Protein AF-A0A7G1IE06-F1 (afdb_monomer_lite)

pLDDT: mean 81.06, std 19.58, range [23.78, 98.25]

InterPro domains:
  IPR058593 ARB_07466-like, C-terminal domain [PF26571] (19-70)

Foldseek 3Di:
DDPPPPDPPVPDDFCLDPVNVVVLVVVQVVCLVCCVVFQWQWKAAQQWIGGNDDDIDGHDDPPDCVVRRSRHMDTDGPVDDPDPPPDDDDCVPDDPDPDD

Organism: Mycobacterium kansasii (NCBI:txid1768)

Radius of gyration: 15.56 Å; chains: 1; bounding box: 35×28×36 Å

Sequence (100 aa):
MASQRVGDRRDDPRPWLPAGVELGNQIAGYALANAKRWGVLHVIWRQKLYPGIGAPSWTADYGSETLNHYDHVHIATDGGGYPTGQESYFIGSMRPMPPQ

Structure (mmCIF, N/CA/C/O backbone):
data_AF-A0A7G1IE06-F1
#
_entry.id   AF-A0A7G1IE06-F1
#
loop_
_atom_site.group_PDB
_atom_site.id
_atom_site.type_symbol
_atom_site.label_atom_id
_atom_site.label_alt_id
_atom_site.label_comp_id
_atom_site.label_asym_id
_atom_site.label_entity_id
_atom_site.label_seq_id
_atom_site.pdbx_PDB_ins_code
_atom_site.Cartn_x
_atom_site.Cartn_y
_atom_site.Cartn_z
_atom_site.occupancy
_atom_site.B_iso_or_equiv
_atom_site.auth_seq_id
_atom_site.auth_comp_id
_atom_site.auth_asym_id
_atom_site.auth_atom_id
_atom_site.pdbx_PDB_model_num
ATOM 1 N N . MET A 1 1 ? 8.717 13.590 12.474 1.00 33.47 1 MET A N 1
ATOM 2 C CA . MET A 1 1 ? 9.671 13.032 11.492 1.00 33.47 1 MET A CA 1
ATOM 3 C C . MET A 1 1 ? 10.584 12.054 12.221 1.00 33.47 1 MET A C 1
ATOM 5 O O . MET A 1 1 ? 11.544 12.484 12.842 1.00 33.47 1 MET A O 1
ATOM 9 N N . ALA A 1 2 ? 10.259 10.764 12.224 1.00 23.78 2 ALA A N 1
ATOM 10 C CA . ALA A 1 2 ? 11.157 9.717 12.707 1.00 23.78 2 ALA A CA 1
ATOM 11 C C . ALA A 1 2 ? 11.151 8.610 11.653 1.00 23.78 2 ALA A C 1
ATOM 13 O O . ALA A 1 2 ? 10.249 7.783 11.609 1.00 23.78 2 ALA A O 1
ATOM 14 N N . SER A 1 3 ? 12.121 8.667 10.743 1.00 31.33 3 SER A N 1
ATOM 15 C CA . SER A 1 3 ? 12.403 7.580 9.811 1.00 31.33 3 SER A CA 1
ATOM 16 C C . SER A 1 3 ? 13.302 6.590 10.541 1.00 31.33 3 SER A C 1
ATOM 18 O O . SER A 1 3 ? 14.526 6.715 10.505 1.00 31.33 3 SER A O 1
ATOM 20 N N . GLN A 1 4 ? 12.713 5.621 11.238 1.00 32.69 4 GLN A N 1
ATOM 21 C CA . GLN A 1 4 ? 13.465 4.441 11.651 1.00 32.69 4 GLN A CA 1
ATOM 22 C C . GLN A 1 4 ? 13.780 3.638 10.389 1.00 32.69 4 GLN A C 1
ATOM 24 O O . GLN A 1 4 ? 12.910 2.992 9.813 1.00 32.69 4 GLN A O 1
ATOM 29 N N . ARG A 1 5 ? 15.039 3.704 9.940 1.00 41.53 5 ARG A N 1
ATOM 30 C CA . ARG A 1 5 ? 15.572 2.691 9.029 1.00 41.53 5 ARG A CA 1
ATOM 31 C C . ARG A 1 5 ? 15.491 1.363 9.771 1.00 41.53 5 ARG A C 1
ATOM 33 O O . ARG A 1 5 ? 16.180 1.181 10.774 1.00 41.53 5 ARG A O 1
ATOM 40 N N . VAL A 1 6 ? 14.617 0.472 9.312 1.00 47.06 6 VAL A N 1
ATOM 41 C CA . VAL A 1 6 ? 14.617 -0.922 9.754 1.00 47.06 6 VAL A CA 1
ATOM 42 C C . VAL A 1 6 ? 16.010 -1.473 9.456 1.00 47.06 6 VAL A C 1
ATOM 44 O O . VAL A 1 6 ? 16.518 -1.319 8.345 1.00 47.06 6 VAL A O 1
ATOM 47 N N . GLY A 1 7 ? 16.660 -1.986 10.500 1.00 38.78 7 GLY A N 1
ATOM 48 C CA . GLY A 1 7 ? 18.040 -2.449 10.464 1.00 38.78 7 GLY A CA 1
ATOM 49 C C . GLY A 1 7 ? 18.304 -3.455 9.346 1.00 38.78 7 GLY A C 1
ATOM 50 O O . GLY A 1 7 ? 17.430 -4.231 8.968 1.00 38.78 7 GLY A O 1
ATOM 51 N N . ASP A 1 8 ? 19.541 -3.418 8.857 1.00 45.34 8 ASP A N 1
ATOM 52 C CA . ASP A 1 8 ? 20.163 -4.342 7.908 1.00 45.34 8 ASP A CA 1
ATOM 53 C C . ASP A 1 8 ? 20.106 -5.791 8.426 1.00 45.34 8 ASP A C 1
ATOM 55 O O . ASP A 1 8 ? 21.063 -6.309 9.004 1.00 45.34 8 ASP A O 1
ATOM 59 N N . ARG A 1 9 ? 18.958 -6.456 8.268 1.00 56.09 9 ARG A N 1
ATOM 60 C CA . ARG A 1 9 ? 18.916 -7.917 8.255 1.00 56.09 9 ARG A CA 1
ATOM 61 C C . ARG A 1 9 ? 19.338 -8.346 6.861 1.00 56.09 9 ARG A C 1
ATOM 63 O O . ARG A 1 9 ? 18.633 -8.092 5.890 1.00 56.09 9 ARG A O 1
ATOM 70 N N . ARG A 1 10 ? 20.491 -9.005 6.777 1.00 55.91 10 ARG A N 1
ATOM 71 C CA . ARG A 1 10 ? 21.123 -9.428 5.517 1.00 55.91 10 ARG A CA 1
ATOM 72 C C . ARG A 1 10 ? 20.281 -10.397 4.672 1.00 55.91 10 ARG A C 1
ATOM 74 O O . ARG A 1 10 ? 20.628 -10.614 3.516 1.00 55.91 10 ARG A O 1
ATOM 81 N N . ASP A 1 11 ? 19.183 -10.913 5.222 1.00 59.88 11 ASP A N 1
ATOM 82 C CA . ASP A 1 11 ? 18.349 -11.952 4.611 1.00 59.88 11 ASP A CA 1
ATOM 83 C C . ASP A 1 11 ? 16.973 -11.450 4.129 1.00 59.88 11 ASP A C 1
ATOM 85 O O . ASP A 1 11 ? 16.241 -12.206 3.491 1.00 59.88 11 ASP A O 1
ATOM 89 N N . ASP A 1 12 ? 16.609 -10.185 4.385 1.00 57.28 12 ASP A N 1
ATOM 90 C CA . ASP A 1 12 ? 15.332 -9.637 3.913 1.00 57.28 12 ASP A CA 1
ATOM 91 C C . ASP A 1 12 ? 15.456 -9.204 2.431 1.00 57.28 12 ASP A C 1
ATOM 93 O O . ASP A 1 12 ? 16.379 -8.456 2.074 1.00 57.28 12 ASP A O 1
ATOM 97 N N . PRO A 1 13 ? 14.556 -9.647 1.525 1.00 65.38 13 PRO A N 1
ATOM 98 C CA . PRO A 1 13 ? 14.635 -9.285 0.117 1.00 65.38 13 PRO A CA 1
ATOM 99 C C . PRO A 1 13 ? 14.477 -7.775 -0.039 1.00 65.38 13 PRO A C 1
ATOM 101 O O . PRO A 1 13 ? 13.447 -7.202 0.318 1.00 65.38 13 PRO A O 1
ATOM 104 N N . ARG A 1 14 ? 15.489 -7.120 -0.613 1.00 77.94 14 ARG A N 1
ATOM 105 C CA . ARG A 1 14 ? 15.396 -5.686 -0.900 1.00 77.94 14 ARG A CA 1
ATOM 106 C C . ARG A 1 14 ? 14.213 -5.435 -1.842 1.00 77.94 14 ARG A C 1
ATOM 108 O O . ARG A 1 14 ? 14.093 -6.144 -2.842 1.00 77.94 14 ARG A O 1
ATOM 115 N N . PRO A 1 15 ? 13.378 -4.420 -1.584 1.00 72.25 15 PRO A N 1
ATOM 116 C CA . PRO A 1 15 ? 12.091 -4.254 -2.263 1.00 72.25 15 PRO A CA 1
ATOM 117 C C . PRO A 1 15 ? 12.211 -3.914 -3.761 1.00 72.25 15 PRO A C 1
ATOM 119 O O . PRO A 1 15 ? 11.262 -4.102 -4.518 1.00 72.25 15 PRO A O 1
ATOM 122 N N . TRP A 1 16 ? 13.390 -3.485 -4.219 1.00 78.06 16 TRP A N 1
ATOM 123 C CA . TRP A 1 16 ? 13.706 -3.269 -5.636 1.00 78.06 16 TRP A CA 1
ATOM 124 C C . TRP A 1 16 ? 14.314 -4.488 -6.352 1.00 78.06 16 TRP A C 1
ATOM 126 O O . TRP A 1 16 ? 14.438 -4.470 -7.575 1.00 78.06 16 TRP A O 1
ATOM 136 N N . LEU A 1 17 ? 14.697 -5.551 -5.633 1.00 88.81 17 LEU A N 1
ATOM 137 C CA . LEU A 1 17 ? 15.117 -6.816 -6.247 1.00 88.81 17 LEU A CA 1
ATOM 138 C C . LEU A 1 17 ? 13.888 -7.638 -6.663 1.00 88.81 17 LEU A C 1
ATOM 140 O O . LEU A 1 17 ? 12.834 -7.494 -6.043 1.00 88.81 17 LEU A O 1
ATOM 144 N N . PRO A 1 18 ? 14.004 -8.564 -7.636 1.00 92.69 18 PRO A N 1
ATOM 145 C CA . PRO A 1 18 ? 12.870 -9.372 -8.093 1.00 92.69 18 PRO A CA 1
ATOM 146 C C . PRO A 1 18 ? 12.109 -10.076 -6.962 1.00 92.69 18 PRO A C 1
ATOM 148 O O . PRO A 1 18 ? 10.884 -10.045 -6.938 1.00 92.69 18 PRO A O 1
ATOM 151 N N . ALA A 1 19 ? 12.824 -10.641 -5.984 1.00 91.81 19 ALA A N 1
ATOM 152 C CA . ALA A 1 19 ? 12.208 -11.295 -4.830 1.00 91.81 19 ALA A CA 1
ATOM 153 C C . ALA A 1 19 ? 11.444 -10.317 -3.917 1.00 91.81 19 ALA A C 1
ATOM 155 O O . ALA A 1 19 ? 10.390 -10.665 -3.394 1.00 91.81 19 ALA A O 1
ATOM 156 N N . GLY A 1 20 ? 11.942 -9.088 -3.744 1.00 91.25 20 GLY A N 1
ATOM 157 C CA . GLY A 1 20 ? 11.244 -8.055 -2.975 1.00 91.25 20 GLY A CA 1
ATOM 158 C C . GLY A 1 20 ? 10.021 -7.510 -3.708 1.00 91.25 20 GLY A C 1
ATOM 159 O O . GLY A 1 20 ? 8.988 -7.280 -3.085 1.00 91.25 20 GLY A O 1
ATOM 160 N N . VAL A 1 21 ? 10.100 -7.386 -5.037 1.00 94.69 21 VAL A N 1
ATOM 161 C CA . VAL A 1 21 ? 8.946 -7.028 -5.871 1.00 94.69 21 VAL A CA 1
ATOM 162 C C . VAL A 1 21 ? 7.863 -8.098 -5.782 1.00 94.69 21 VAL A C 1
ATOM 164 O O . VAL 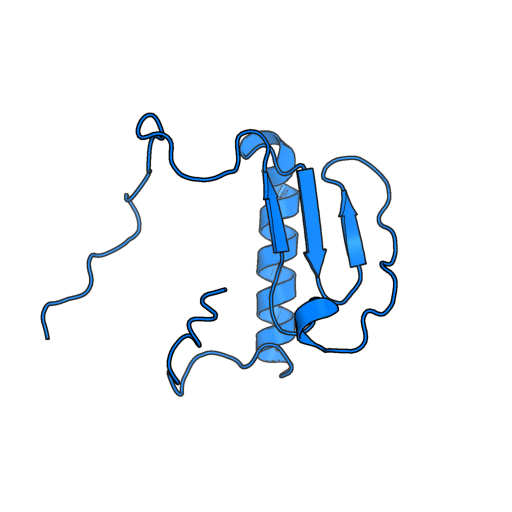A 1 21 ? 6.698 -7.769 -5.577 1.00 94.69 21 VAL A O 1
ATOM 167 N N . GLU A 1 22 ? 8.248 -9.368 -5.890 1.00 96.31 22 GLU A N 1
ATOM 168 C CA . GLU A 1 22 ? 7.331 -10.501 -5.771 1.00 96.31 22 GLU A CA 1
ATOM 169 C C . GLU A 1 22 ? 6.661 -10.544 -4.392 1.00 96.31 22 GLU A C 1
ATOM 171 O O . GLU A 1 22 ? 5.437 -10.621 -4.299 1.00 96.31 22 GLU A O 1
ATOM 176 N N . LEU A 1 23 ? 7.434 -10.385 -3.315 1.00 96.19 23 LEU A N 1
ATOM 177 C CA . LEU A 1 23 ? 6.884 -10.289 -1.963 1.00 96.19 23 LEU A CA 1
ATOM 178 C C . LEU A 1 23 ? 5.916 -9.102 -1.821 1.00 96.19 23 LEU A C 1
ATOM 180 O O . LEU A 1 23 ? 4.825 -9.253 -1.271 1.00 96.19 23 LEU A O 1
ATOM 184 N N . GLY A 1 24 ? 6.277 -7.929 -2.348 1.00 96.19 24 GLY A N 1
ATOM 185 C CA . GLY A 1 24 ? 5.408 -6.751 -2.344 1.00 96.19 24 GLY A CA 1
ATOM 186 C C . GLY A 1 24 ? 4.096 -6.982 -3.100 1.00 96.19 24 GLY A C 1
ATOM 187 O O . GLY A 1 24 ? 3.030 -6.612 -2.606 1.00 96.19 24 GLY A O 1
ATOM 188 N N . ASN A 1 25 ? 4.145 -7.673 -4.245 1.00 97.19 25 ASN A N 1
ATOM 189 C CA . ASN A 1 25 ? 2.953 -8.066 -5.001 1.00 97.19 25 ASN A CA 1
ATOM 190 C C . ASN A 1 25 ? 2.041 -8.984 -4.175 1.00 97.19 25 ASN A C 1
ATOM 192 O O . ASN A 1 25 ? 0.827 -8.774 -4.142 1.00 97.19 25 ASN A O 1
ATOM 196 N N . GLN A 1 26 ? 2.616 -9.971 -3.483 1.00 98.25 26 GLN A N 1
ATOM 197 C CA . GLN A 1 26 ? 1.864 -10.898 -2.634 1.00 98.25 26 GLN A CA 1
ATOM 198 C C . GLN A 1 26 ? 1.194 -10.178 -1.459 1.00 98.25 26 GLN A C 1
ATOM 200 O O . GLN A 1 26 ? 0.011 -10.401 -1.201 1.00 98.25 26 GLN A O 1
ATOM 205 N N . ILE A 1 27 ? 1.906 -9.269 -0.785 1.00 97.56 27 ILE A N 1
ATOM 206 C CA . ILE A 1 27 ? 1.360 -8.471 0.324 1.00 97.56 27 ILE A CA 1
ATOM 207 C C . ILE A 1 27 ? 0.209 -7.582 -0.163 1.00 97.56 27 ILE A C 1
ATOM 209 O O . ILE A 1 27 ? -0.870 -7.592 0.436 1.00 97.56 27 ILE A O 1
ATOM 213 N N . ALA A 1 28 ? 0.408 -6.850 -1.264 1.00 97.06 28 ALA A N 1
ATOM 214 C CA . ALA A 1 28 ? -0.621 -5.989 -1.842 1.00 97.06 28 ALA A CA 1
ATOM 215 C C . ALA A 1 28 ? -1.868 -6.794 -2.253 1.00 97.06 28 ALA A C 1
ATOM 217 O O . ALA A 1 28 ? -2.992 -6.420 -1.914 1.00 97.06 28 ALA A O 1
ATOM 218 N N . GLY A 1 29 ? -1.673 -7.933 -2.926 1.00 96.12 29 GLY A N 1
ATOM 219 C CA . GLY A 1 29 ? -2.757 -8.828 -3.329 1.00 96.12 29 GLY A CA 1
ATOM 220 C C . GLY A 1 29 ? -3.517 -9.411 -2.138 1.00 96.12 29 GLY A C 1
ATOM 221 O O . GLY A 1 29 ? -4.747 -9.435 -2.145 1.00 96.12 29 GLY A O 1
ATOM 222 N N . TYR A 1 30 ? -2.810 -9.823 -1.084 1.00 96.38 30 TYR A N 1
ATOM 223 C CA . TYR A 1 30 ? -3.429 -10.370 0.121 1.00 96.38 30 TYR A CA 1
ATOM 224 C C . TYR A 1 30 ? -4.265 -9.326 0.873 1.00 96.38 30 TYR A C 1
ATOM 226 O O . TYR A 1 30 ? -5.377 -9.629 1.311 1.00 96.38 30 TYR A O 1
ATOM 234 N N . ALA A 1 31 ? -3.779 -8.085 0.967 1.00 94.88 31 ALA A N 1
ATOM 235 C CA . ALA A 1 31 ? -4.533 -6.979 1.551 1.00 94.88 31 ALA A CA 1
ATOM 236 C C . ALA A 1 31 ? -5.816 -6.682 0.761 1.00 94.88 31 ALA A C 1
ATOM 238 O O . ALA A 1 31 ? -6.893 -6.595 1.349 1.00 94.88 31 ALA A O 1
ATOM 239 N N . LEU A 1 32 ? -5.723 -6.606 -0.571 1.00 94.50 32 LEU A N 1
ATOM 240 C CA . LEU A 1 32 ? -6.879 -6.378 -1.442 1.00 94.50 32 LEU A CA 1
ATOM 241 C C . LEU A 1 32 ? -7.897 -7.527 -1.369 1.00 94.50 32 LEU A C 1
ATOM 243 O O . LEU A 1 32 ? -9.096 -7.278 -1.259 1.00 94.50 32 LEU A O 1
ATOM 247 N N . ALA A 1 33 ? -7.440 -8.782 -1.343 1.00 95.06 33 ALA A N 1
ATOM 248 C CA . ALA A 1 33 ? -8.314 -9.950 -1.198 1.00 95.06 33 ALA A CA 1
ATOM 249 C C . ALA A 1 33 ? -9.091 -9.958 0.134 1.00 95.06 33 ALA A C 1
ATOM 251 O O . ALA A 1 33 ? -10.178 -10.529 0.217 1.00 95.06 33 ALA A O 1
ATOM 252 N N . ASN A 1 34 ? -8.564 -9.295 1.168 1.00 92.56 34 ASN A N 1
ATOM 253 C CA . ASN A 1 34 ? -9.200 -9.155 2.478 1.00 92.56 34 ASN A CA 1
ATOM 254 C C . ASN A 1 34 ? -9.814 -7.765 2.709 1.00 92.56 34 ASN A C 1
ATOM 256 O O . ASN A 1 34 ? -10.243 -7.476 3.830 1.00 92.56 34 ASN A O 1
ATOM 260 N N . ALA A 1 35 ? -9.905 -6.915 1.678 1.00 91.56 35 ALA A N 1
ATOM 261 C CA . ALA A 1 35 ? -10.206 -5.494 1.841 1.00 91.56 35 ALA A CA 1
ATOM 262 C C . ALA A 1 35 ? -11.4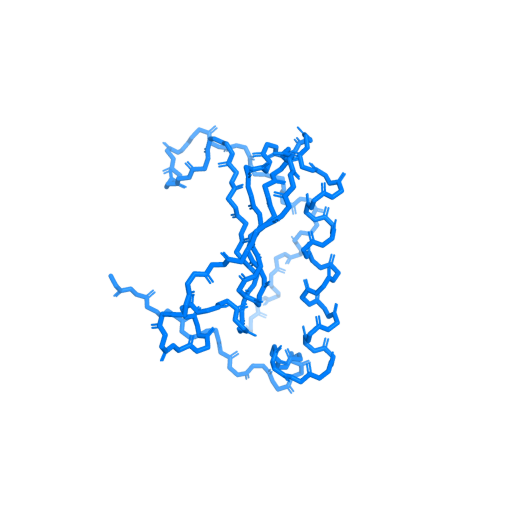81 -5.233 2.651 1.00 91.56 35 ALA A C 1
ATOM 264 O O . ALA A 1 35 ? -11.463 -4.462 3.606 1.00 91.56 35 ALA A O 1
ATOM 265 N N . LYS A 1 36 ? -12.567 -5.954 2.352 1.00 89.38 36 LYS A N 1
ATOM 266 C CA . LYS A 1 36 ? -13.834 -5.834 3.087 1.00 89.38 36 LYS A CA 1
ATOM 267 C C . LYS A 1 36 ? -13.715 -6.243 4.558 1.00 89.38 36 LYS A C 1
ATOM 269 O O . LYS A 1 36 ? -14.324 -5.616 5.414 1.00 89.38 36 LYS A O 1
ATOM 274 N N . ARG A 1 37 ? -12.962 -7.307 4.855 1.00 89.00 37 ARG A N 1
ATOM 275 C CA . ARG A 1 37 ? -12.818 -7.848 6.216 1.00 89.00 37 ARG A CA 1
ATOM 276 C C . ARG A 1 37 ? -12.013 -6.911 7.115 1.00 89.00 37 ARG A C 1
ATOM 278 O O . ARG A 1 37 ? -12.291 -6.845 8.306 1.00 89.00 37 ARG A O 1
ATOM 285 N N . TRP A 1 38 ? -11.009 -6.241 6.558 1.00 87.62 38 TRP A N 1
ATOM 286 C CA . TRP A 1 38 ? -10.094 -5.373 7.306 1.00 87.62 38 TRP A CA 1
ATOM 287 C C . TRP A 1 38 ? -10.381 -3.881 7.138 1.00 87.62 38 TRP A C 1
ATOM 289 O O . TRP A 1 38 ? -9.639 -3.062 7.667 1.00 87.62 38 TRP A O 1
ATOM 299 N N . GLY A 1 39 ? -11.422 -3.523 6.384 1.00 90.81 39 GLY A N 1
ATOM 300 C CA . GLY A 1 39 ? -11.724 -2.131 6.072 1.00 90.81 39 GLY A CA 1
ATOM 301 C C . GLY A 1 39 ? -10.623 -1.449 5.255 1.00 90.81 39 GLY A C 1
ATOM 302 O O . GLY A 1 39 ? -10.372 -0.272 5.466 1.00 90.81 39 GLY A O 1
ATOM 303 N N . VAL A 1 40 ? -9.930 -2.151 4.350 1.00 92.81 40 VAL A N 1
ATOM 304 C CA . VAL A 1 40 ? -8.897 -1.532 3.496 1.00 92.81 40 VAL A CA 1
ATOM 305 C C . VAL A 1 40 ? -9.548 -0.513 2.563 1.00 92.81 40 VAL A C 1
ATOM 307 O O . VAL A 1 40 ? -10.374 -0.863 1.720 1.00 92.81 40 VAL A O 1
ATOM 310 N N . LEU A 1 41 ? -9.136 0.745 2.699 1.00 94.38 41 LEU A N 1
ATOM 311 C CA . LEU A 1 41 ? -9.575 1.866 1.875 1.00 94.38 41 LEU A CA 1
ATOM 312 C C . LEU A 1 41 ? -8.816 1.903 0.552 1.00 94.38 41 LEU A C 1
ATOM 314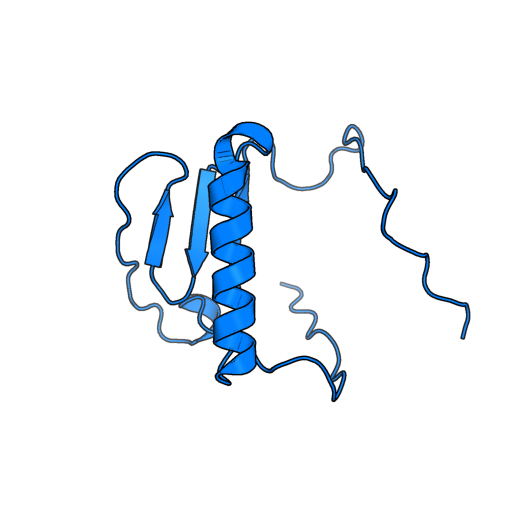 O O . LEU A 1 41 ? -9.422 2.093 -0.501 1.00 94.38 41 LEU A O 1
ATOM 318 N N . HIS A 1 42 ? -7.496 1.713 0.598 1.00 96.25 42 HIS A N 1
ATOM 319 C CA . HIS A 1 42 ? -6.663 1.585 -0.591 1.00 96.25 42 HIS A CA 1
ATOM 320 C C . HIS A 1 42 ? -5.310 0.936 -0.279 1.00 96.25 42 HIS A C 1
ATOM 322 O O . HIS A 1 42 ? -4.835 0.945 0.859 1.00 96.25 42 HIS A O 1
ATOM 328 N N . VAL A 1 43 ? -4.679 0.412 -1.327 1.00 97.69 43 VAL A N 1
ATOM 329 C CA . VAL A 1 43 ? -3.284 -0.036 -1.339 1.00 97.69 43 VAL A CA 1
ATOM 330 C C . VAL A 1 43 ? -2.523 0.779 -2.381 1.00 97.69 43 VAL A C 1
ATOM 332 O O . VAL A 1 43 ? -3.030 0.968 -3.485 1.00 97.69 43 VAL A O 1
ATOM 335 N N . ILE A 1 44 ? -1.314 1.246 -2.064 1.00 98.06 44 ILE A N 1
ATOM 336 C CA . ILE A 1 44 ? -0.398 1.839 -3.047 1.00 98.06 44 ILE A CA 1
ATOM 337 C C . ILE A 1 44 ? 0.853 0.976 -3.130 1.00 98.06 44 ILE A C 1
ATOM 339 O O . ILE A 1 44 ? 1.512 0.709 -2.123 1.00 98.06 44 ILE A O 1
ATOM 343 N N . TRP A 1 45 ? 1.168 0.536 -4.344 1.00 98.06 45 TRP A N 1
ATOM 344 C CA . TRP A 1 45 ? 2.373 -0.231 -4.631 1.00 98.06 45 TRP A CA 1
ATOM 345 C C . TRP A 1 45 ? 2.920 0.163 -5.999 1.00 98.06 45 TRP A C 1
ATOM 347 O O . TRP A 1 45 ? 2.200 0.092 -6.997 1.00 98.06 45 TRP A O 1
ATOM 357 N N . ARG A 1 46 ? 4.184 0.602 -6.032 1.00 96.19 46 ARG A N 1
ATOM 358 C CA . ARG A 1 46 ? 4.918 1.021 -7.239 1.00 96.19 46 ARG A CA 1
ATOM 359 C C . ARG A 1 46 ? 4.103 1.986 -8.107 1.00 96.19 46 ARG A C 1
ATOM 361 O O . ARG A 1 46 ? 3.754 1.666 -9.240 1.00 96.19 46 ARG A O 1
ATOM 368 N N . GLN A 1 47 ? 3.747 3.139 -7.534 1.00 97.12 47 GLN A N 1
ATOM 369 C CA . GLN A 1 47 ? 2.902 4.205 -8.115 1.00 97.12 47 GLN A CA 1
ATOM 370 C C . GLN A 1 47 ? 1.472 3.832 -8.503 1.00 97.12 47 GLN A C 1
ATOM 372 O O . GLN A 1 47 ? 0.737 4.680 -9.010 1.00 97.12 47 GLN A O 1
ATOM 377 N N . LYS A 1 48 ? 1.032 2.596 -8.277 1.00 97.38 48 LYS A N 1
ATOM 378 C CA . LYS A 1 48 ? -0.341 2.216 -8.581 1.00 97.38 48 LYS A CA 1
ATOM 379 C C . LYS A 1 48 ? -1.188 2.260 -7.321 1.00 97.38 48 LYS A C 1
ATOM 381 O O . LYS A 1 48 ? -0.902 1.556 -6.354 1.00 97.38 48 LYS A O 1
ATOM 3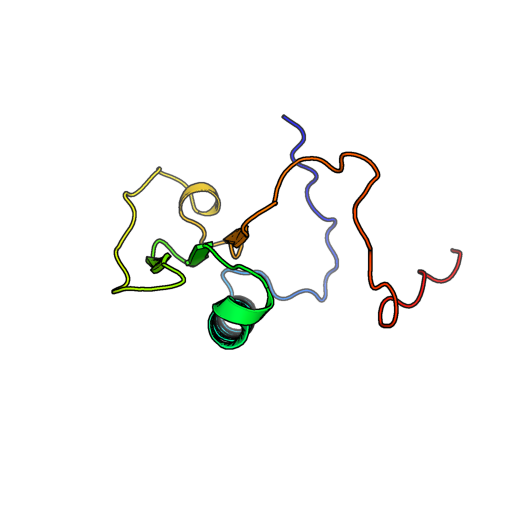86 N N . LEU A 1 49 ? -2.223 3.093 -7.358 1.00 97.69 49 LEU A N 1
ATOM 387 C CA . LEU A 1 49 ? -3.257 3.185 -6.341 1.00 97.69 49 LEU A CA 1
ATOM 388 C C . LEU A 1 49 ? -4.366 2.193 -6.687 1.00 97.69 49 LEU A C 1
ATOM 390 O O . LEU A 1 49 ? -4.983 2.254 -7.751 1.00 97.69 49 LEU A O 1
ATOM 394 N N . TYR A 1 50 ? -4.622 1.280 -5.762 1.00 97.31 50 TYR A N 1
ATOM 395 C CA . TYR A 1 50 ? -5.699 0.308 -5.814 1.00 97.31 50 TYR A CA 1
ATOM 396 C C . TYR A 1 50 ? -6.725 0.696 -4.751 1.00 97.31 50 TYR A C 1
ATOM 398 O O . TYR A 1 50 ? -6.470 0.471 -3.565 1.00 97.31 50 TYR A O 1
ATOM 406 N N . PRO A 1 51 ? -7.863 1.302 -5.121 1.00 93.25 51 PRO A N 1
ATOM 407 C CA . PRO A 1 51 ? -8.910 1.549 -4.146 1.00 93.25 51 PRO A CA 1
ATOM 408 C C . PRO A 1 51 ? -9.506 0.206 -3.700 1.00 93.25 51 PRO A C 1
ATOM 410 O O . PRO A 1 51 ? -9.590 -0.736 -4.488 1.00 93.25 51 PRO A O 1
ATOM 413 N N . GLY A 1 52 ? -9.935 0.109 -2.439 1.00 79.38 52 GLY A N 1
ATOM 414 C CA . GLY A 1 52 ? -10.584 -1.099 -1.913 1.00 79.38 52 GLY A CA 1
ATOM 415 C C . GLY A 1 52 ? -11.867 -1.455 -2.675 1.00 79.38 52 GLY A C 1
ATOM 416 O O . GLY A 1 52 ? -12.244 -2.623 -2.755 1.00 79.38 52 GLY A O 1
ATOM 417 N N . ILE A 1 53 ? -12.508 -0.450 -3.283 1.00 77.81 53 ILE A N 1
ATOM 418 C CA . ILE A 1 53 ? -13.613 -0.583 -4.234 1.00 77.81 53 ILE A CA 1
ATOM 419 C C . ILE A 1 53 ? -13.352 0.371 -5.406 1.00 77.81 53 ILE A C 1
ATOM 421 O O . ILE A 1 53 ? -13.186 1.570 -5.198 1.00 77.81 53 ILE A O 1
ATOM 425 N N . GLY A 1 54 ? -13.365 -0.142 -6.638 1.00 84.81 54 GLY A N 1
ATOM 426 C CA . GLY A 1 54 ? -13.242 0.661 -7.859 1.00 84.81 54 GLY A CA 1
ATOM 427 C C . GLY A 1 54 ? -12.041 0.288 -8.727 1.00 84.81 54 GLY A C 1
ATOM 428 O O . GLY A 1 54 ? -11.319 -0.669 -8.455 1.00 84.81 54 GLY A O 1
ATOM 429 N N . ALA A 1 55 ? -11.855 1.039 -9.812 1.00 91.56 55 ALA A N 1
ATOM 430 C CA . ALA A 1 55 ? -10.752 0.821 -10.740 1.00 91.56 55 ALA A CA 1
ATOM 431 C C . ALA A 1 55 ? -9.441 1.429 -10.202 1.00 91.56 55 ALA A C 1
ATOM 433 O O . ALA A 1 55 ? -9.474 2.507 -9.605 1.00 91.56 55 ALA A O 1
ATOM 434 N N . PRO A 1 56 ? -8.286 0.779 -10.428 1.00 94.38 56 PRO A N 1
ATOM 435 C CA . PRO A 1 56 ? -6.998 1.326 -10.033 1.00 94.38 56 PRO A CA 1
ATOM 436 C C . PRO A 1 56 ? -6.599 2.523 -10.900 1.00 94.38 56 PRO A C 1
ATOM 438 O O . PRO A 1 56 ? -6.963 2.608 -12.075 1.00 94.38 56 PRO A O 1
ATOM 441 N N . SER A 1 57 ? -5.779 3.404 -10.338 1.00 97.00 57 SER A N 1
ATOM 442 C CA . SER A 1 57 ? -5.214 4.567 -11.021 1.00 97.00 57 SER A CA 1
ATOM 443 C C . SER A 1 57 ? -3.717 4.699 -10.740 1.00 97.00 57 SER A C 1
ATOM 445 O O . SER A 1 57 ? -3.176 4.077 -9.825 1.00 97.00 57 SER A O 1
ATOM 447 N N . TRP A 1 58 ? -3.025 5.487 -11.560 1.00 96.56 58 TRP A N 1
ATOM 448 C CA . TRP A 1 58 ? -1.630 5.850 -11.317 1.00 96.56 58 TRP A CA 1
ATOM 449 C C . TRP A 1 58 ? -1.557 7.100 -10.443 1.00 96.56 58 TRP A C 1
ATOM 451 O O . TRP A 1 58 ? -2.337 8.036 -10.628 1.00 96.56 58 TRP A O 1
ATOM 461 N N . THR A 1 59 ? -0.614 7.123 -9.506 1.00 95.88 59 THR A N 1
ATOM 462 C CA . THR A 1 59 ? -0.255 8.332 -8.762 1.00 95.88 59 THR A CA 1
ATOM 463 C C . THR A 1 59 ? 0.665 9.214 -9.603 1.00 95.88 59 THR A C 1
ATOM 465 O O . THR A 1 59 ? 1.273 8.757 -10.572 1.00 95.88 59 THR A O 1
ATOM 468 N N . ALA A 1 60 ? 0.809 10.482 -9.214 1.00 96.50 60 ALA A N 1
ATOM 469 C CA . ALA A 1 60 ? 1.872 11.319 -9.758 1.00 96.50 60 ALA A CA 1
ATOM 470 C C . ALA A 1 60 ? 3.260 10.750 -9.396 1.00 96.50 60 ALA A C 1
ATOM 472 O O . ALA A 1 60 ? 3.397 9.907 -8.502 1.00 96.50 60 ALA A O 1
ATOM 473 N N . ASP A 1 61 ? 4.286 11.224 -10.099 1.00 96.50 61 ASP A N 1
ATOM 474 C CA . ASP A 1 61 ? 5.676 11.043 -9.695 1.00 96.50 61 ASP A CA 1
ATOM 475 C C . ASP A 1 61 ? 6.056 12.128 -8.682 1.00 96.50 61 ASP A C 1
ATOM 477 O O . ASP A 1 61 ? 5.955 13.324 -8.960 1.00 96.50 61 ASP A O 1
ATOM 481 N N . TYR A 1 62 ? 6.475 11.697 -7.497 1.00 94.38 62 TYR A N 1
ATOM 482 C CA . TYR A 1 62 ? 6.873 12.548 -6.382 1.00 94.38 62 TYR A CA 1
ATOM 483 C C . TYR A 1 62 ? 8.398 12.625 -6.203 1.00 94.38 62 TYR A C 1
ATOM 485 O O . TYR A 1 62 ? 8.878 13.182 -5.216 1.00 94.38 62 TYR A O 1
ATOM 493 N N . GLY A 1 63 ? 9.175 12.082 -7.145 1.00 96.00 63 GLY A N 1
ATOM 494 C CA . GLY A 1 63 ? 10.614 12.326 -7.264 1.00 96.00 63 GLY A CA 1
ATOM 495 C C . GLY A 1 63 ? 11.524 11.439 -6.412 1.00 96.00 63 GLY A C 1
ATOM 496 O O . GLY A 1 63 ? 12.718 11.713 -6.323 1.00 96.00 63 GLY A O 1
ATOM 497 N N . SER A 1 64 ? 11.010 10.381 -5.777 1.00 95.31 64 SER A N 1
ATOM 498 C CA . SER A 1 64 ? 11.859 9.369 -5.126 1.00 95.31 64 SER A CA 1
ATOM 499 C C . SER A 1 64 ? 11.182 8.006 -5.040 1.00 95.31 64 SER A C 1
ATOM 501 O O . SER A 1 64 ? 9.957 7.923 -5.032 1.00 95.31 64 SER A O 1
ATOM 503 N N . GLU A 1 65 ? 11.977 6.937 -4.927 1.00 93.25 65 GLU A N 1
ATOM 504 C CA . GLU A 1 65 ? 11.475 5.564 -4.775 1.00 93.25 65 GLU A CA 1
ATOM 505 C C . GLU A 1 65 ? 10.520 5.431 -3.589 1.00 93.25 65 GLU A C 1
ATOM 507 O O . GLU A 1 65 ? 9.435 4.870 -3.741 1.00 93.25 65 GLU A O 1
ATOM 512 N N . THR A 1 66 ? 10.886 6.010 -2.442 1.00 95.19 66 THR A N 1
ATOM 513 C CA . THR A 1 66 ? 10.052 5.995 -1.241 1.00 95.19 66 THR A CA 1
ATOM 514 C C . THR A 1 66 ? 8.728 6.714 -1.477 1.00 95.19 66 THR A C 1
ATOM 516 O O . THR A 1 66 ? 7.672 6.130 -1.273 1.00 95.19 66 THR A O 1
ATOM 519 N N . LEU A 1 67 ? 8.736 7.953 -1.979 1.00 95.50 67 LEU A N 1
ATOM 520 C CA . LEU A 1 67 ? 7.482 8.688 -2.217 1.00 95.50 67 LEU A CA 1
ATOM 521 C C . LEU A 1 67 ? 6.611 8.032 -3.303 1.00 95.50 67 LEU A C 1
ATOM 523 O O . LEU A 1 67 ? 5.384 8.111 -3.270 1.00 95.50 67 LEU A O 1
ATOM 527 N N . ASN A 1 68 ? 7.243 7.332 -4.239 1.00 96.31 68 ASN A N 1
ATOM 528 C CA . ASN A 1 68 ? 6.584 6.603 -5.312 1.00 96.31 68 ASN A CA 1
ATOM 529 C C . ASN A 1 68 ? 6.225 5.154 -4.937 1.00 96.31 68 ASN A C 1
ATOM 531 O O . ASN A 1 68 ? 5.749 4.406 -5.793 1.00 96.31 68 ASN A O 1
ATOM 535 N N . HIS A 1 69 ? 6.409 4.753 -3.674 1.00 96.88 69 HIS A N 1
ATOM 536 C CA . HIS A 1 69 ? 6.034 3.432 -3.160 1.00 96.88 69 HIS A CA 1
ATOM 537 C C . HIS A 1 69 ? 6.742 2.269 -3.876 1.00 96.88 69 HIS A C 1
ATOM 539 O O . HIS A 1 69 ? 6.152 1.214 -4.111 1.00 96.88 69 HIS A O 1
ATOM 545 N N . TYR A 1 70 ? 7.999 2.462 -4.279 1.00 95.06 70 TYR A N 1
ATOM 546 C CA . TYR A 1 70 ? 8.818 1.417 -4.903 1.00 95.06 70 TYR A CA 1
ATOM 547 C C . TYR A 1 70 ? 9.561 0.546 -3.891 1.00 95.06 70 TYR A C 1
ATOM 549 O O . TYR A 1 70 ? 9.961 -0.567 -4.236 1.00 95.06 70 TYR A O 1
ATOM 557 N N . ASP A 1 71 ? 9.729 1.038 -2.663 1.00 94.69 71 ASP A N 1
ATOM 558 C CA . ASP A 1 71 ? 10.452 0.366 -1.583 1.00 94.69 71 ASP A CA 1
ATOM 559 C C . ASP A 1 71 ? 9.542 -0.118 -0.433 1.00 94.69 71 ASP A C 1
ATOM 561 O O . ASP A 1 71 ? 10.011 -0.794 0.480 1.00 94.69 71 ASP A O 1
ATOM 565 N N . HIS A 1 72 ? 8.238 0.171 -0.480 1.00 95.25 72 HIS A N 1
ATOM 566 C CA . HIS A 1 72 ? 7.263 -0.300 0.506 1.00 95.25 72 HIS A CA 1
ATOM 567 C C . HIS A 1 72 ? 5.839 -0.388 -0.055 1.00 95.25 72 HIS A C 1
ATOM 569 O O . HIS A 1 72 ? 5.466 0.356 -0.961 1.00 95.25 72 HIS A O 1
ATOM 575 N N . VAL A 1 73 ? 5.023 -1.267 0.534 1.00 97.50 73 VAL A N 1
ATOM 576 C CA . VAL A 1 73 ? 3.577 -1.345 0.279 1.00 97.50 73 VAL A CA 1
ATOM 577 C C . VAL A 1 73 ? 2.858 -0.439 1.278 1.00 97.50 73 VAL A C 1
ATOM 579 O O . VAL A 1 73 ? 2.993 -0.628 2.486 1.00 97.50 73 VAL A O 1
ATOM 582 N N . HIS A 1 74 ? 2.081 0.527 0.793 1.00 96.75 74 HIS A N 1
ATOM 583 C CA . HIS A 1 74 ? 1.224 1.357 1.641 1.00 96.75 74 HIS A CA 1
ATOM 584 C C . HIS A 1 74 ? -0.190 0.781 1.681 1.00 96.75 74 HIS A C 1
ATOM 586 O O . HIS A 1 74 ? -0.763 0.489 0.634 1.00 96.75 74 HIS A O 1
ATOM 592 N N . ILE A 1 75 ? -0.758 0.630 2.878 1.00 95.31 75 ILE A N 1
ATOM 593 C CA . ILE A 1 75 ? -2.116 0.121 3.095 1.00 95.31 75 ILE A CA 1
ATOM 594 C C . ILE A 1 75 ? -2.820 1.082 4.045 1.00 95.31 75 ILE A C 1
ATOM 596 O O . ILE A 1 75 ? -2.374 1.270 5.175 1.00 95.31 75 ILE A O 1
ATOM 600 N N . ALA A 1 76 ? -3.928 1.660 3.593 1.00 93.62 76 ALA A N 1
ATOM 601 C CA . ALA A 1 76 ? -4.790 2.490 4.421 1.00 93.62 76 ALA A CA 1
ATOM 602 C C . ALA A 1 76 ? -6.056 1.714 4.792 1.00 93.62 76 ALA A C 1
ATOM 604 O O . ALA A 1 76 ? -6.684 1.106 3.923 1.00 93.62 76 ALA A O 1
ATOM 605 N N . THR A 1 77 ? -6.452 1.760 6.062 1.00 90.31 77 THR A N 1
ATOM 606 C CA . THR A 1 77 ? -7.666 1.114 6.580 1.00 90.31 77 THR A CA 1
ATOM 607 C C . THR A 1 77 ? -8.604 2.127 7.226 1.00 90.31 77 THR A C 1
ATOM 609 O O . THR A 1 77 ? -8.164 3.143 7.766 1.00 90.31 77 THR A O 1
ATOM 612 N N . ASP A 1 78 ? -9.898 1.829 7.196 1.00 86.50 78 ASP A N 1
ATOM 613 C CA . ASP A 1 78 ? -10.913 2.520 7.980 1.00 86.50 78 ASP A CA 1
ATOM 614 C C . ASP A 1 78 ? -10.651 2.316 9.479 1.00 86.50 78 ASP A C 1
ATOM 616 O O . ASP A 1 78 ? -10.154 1.267 9.899 1.00 86.50 78 ASP A O 1
ATOM 620 N N . GLY A 1 79 ? -10.910 3.348 10.279 1.00 79.38 79 GLY A N 1
ATOM 621 C CA . GLY A 1 79 ? -10.551 3.386 11.700 1.00 79.38 79 GLY A CA 1
ATOM 622 C C . GLY A 1 79 ? -9.042 3.407 11.999 1.00 79.38 79 GLY A C 1
ATOM 623 O O . GLY A 1 79 ? -8.663 3.307 13.164 1.00 79.38 79 GLY A O 1
ATOM 624 N N . GLY A 1 80 ? -8.172 3.525 10.985 1.00 73.06 80 GLY A N 1
ATOM 625 C CA . GLY A 1 80 ? -6.728 3.695 11.175 1.00 73.06 80 GLY A CA 1
ATOM 626 C C . GLY A 1 80 ? -6.360 5.032 11.840 1.00 73.06 80 GLY A C 1
ATOM 627 O O . GLY A 1 80 ? -7.155 5.967 11.881 1.00 73.06 80 GLY A O 1
ATOM 628 N N . GLY A 1 81 ? -5.132 5.140 12.353 1.00 69.56 81 GLY A N 1
ATOM 629 C CA . GLY A 1 81 ? -4.657 6.321 13.082 1.00 69.56 81 GLY A CA 1
ATOM 630 C C . GLY A 1 81 ? -3.715 5.948 14.223 1.00 69.56 81 GLY A C 1
ATOM 631 O O . GLY A 1 81 ? -3.285 4.799 14.336 1.00 69.56 81 GLY A O 1
ATOM 632 N N . TYR A 1 82 ? -3.369 6.921 15.068 1.00 76.44 82 TYR A N 1
ATOM 633 C CA . TYR A 1 82 ? -2.642 6.620 16.301 1.00 76.44 82 TYR A CA 1
ATOM 634 C C . TYR A 1 82 ? -3.521 5.788 17.241 1.00 76.44 82 TYR A C 1
ATOM 636 O O . TYR A 1 82 ? -4.704 6.106 17.371 1.00 76.44 82 TYR A O 1
ATOM 644 N N . PRO A 1 83 ? -2.953 4.782 17.931 1.00 76.19 83 PRO A N 1
ATOM 645 C CA . PRO A 1 83 ? -3.667 4.061 18.969 1.00 76.19 83 PRO A CA 1
ATOM 646 C C . PRO A 1 83 ? -4.256 5.029 19.996 1.00 76.19 83 PRO A C 1
ATOM 648 O O . PRO A 1 83 ? -3.550 5.843 20.589 1.00 76.19 83 PRO A O 1
ATOM 651 N N . THR A 1 84 ? -5.558 4.925 20.195 1.00 82.94 84 THR A N 1
ATOM 652 C CA . THR A 1 84 ? -6.349 5.633 21.202 1.00 82.94 84 THR A CA 1
ATOM 653 C C . THR A 1 84 ? -6.397 4.873 22.529 1.00 82.94 84 THR A C 1
ATOM 655 O O . THR A 1 84 ? -6.848 5.416 23.536 1.00 82.94 84 THR A O 1
ATOM 658 N N . GLY A 1 85 ? -5.922 3.621 22.550 1.00 83.38 85 GLY A N 1
ATOM 659 C CA . GLY A 1 85 ? -5.941 2.740 23.716 1.00 83.38 85 GLY A CA 1
ATOM 660 C C . GLY A 1 85 ? -7.190 1.862 23.810 1.00 83.38 85 GLY A C 1
ATOM 661 O O . GLY A 1 85 ? -7.346 1.153 24.801 1.00 83.38 85 GLY A O 1
ATOM 662 N N . GLN A 1 86 ? -8.078 1.903 22.812 1.00 81.38 86 GLN A N 1
ATOM 663 C CA . GLN A 1 86 ? -9.280 1.059 22.717 1.00 81.38 86 GLN A CA 1
ATOM 664 C C . GLN A 1 86 ? -9.163 -0.017 21.620 1.00 81.38 86 GLN A C 1
A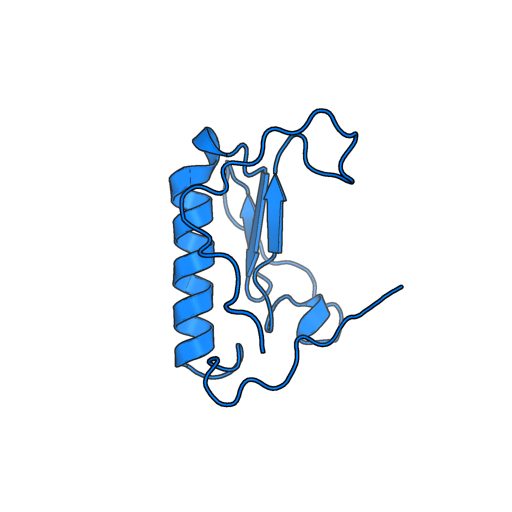TOM 666 O O . GLN A 1 86 ? -10.113 -0.753 21.353 1.00 81.38 86 GLN A O 1
ATOM 671 N N . GLU A 1 87 ? -8.007 -0.121 20.964 1.00 79.00 87 GLU A N 1
ATOM 672 C CA . GLU A 1 87 ? -7.770 -1.090 19.899 1.00 79.00 87 GLU A CA 1
ATOM 673 C C . GLU A 1 87 ? -7.607 -2.507 20.463 1.00 79.00 87 GLU A C 1
ATOM 675 O O . GLU A 1 87 ? -6.921 -2.737 21.459 1.00 79.00 87 GLU A O 1
ATOM 680 N N . SER A 1 88 ? -8.194 -3.490 19.780 1.00 74.44 88 SER A N 1
ATOM 681 C CA . SER A 1 88 ? -7.959 -4.909 20.058 1.00 74.44 88 SER A CA 1
ATOM 682 C C . SER A 1 88 ? -6.872 -5.454 19.132 1.00 74.44 88 SER A C 1
ATOM 684 O O . SER A 1 88 ? -7.052 -5.503 17.916 1.00 74.44 88 SER A O 1
ATOM 686 N N . TYR A 1 89 ? -5.751 -5.896 19.706 1.00 73.50 89 TYR A N 1
ATOM 687 C CA . TYR A 1 89 ? -4.634 -6.483 18.963 1.00 73.50 89 TYR A CA 1
ATOM 688 C C . TYR A 1 89 ? -4.695 -8.010 19.008 1.00 73.50 89 TYR A C 1
ATOM 690 O O . TYR A 1 89 ? -4.654 -8.621 20.076 1.00 73.50 89 TYR A O 1
ATOM 698 N N . PHE A 1 90 ? -4.730 -8.651 17.842 1.00 68.00 90 PHE A N 1
ATOM 699 C CA . PHE A 1 90 ? -4.638 -10.106 17.740 1.00 68.00 90 PHE A CA 1
ATOM 700 C C . PHE A 1 90 ? -3.170 -10.521 17.578 1.00 68.00 90 PHE A C 1
ATOM 702 O O . PHE A 1 90 ? -2.653 -10.605 16.470 1.00 68.00 90 PHE A O 1
ATOM 709 N N . ILE A 1 91 ? -2.492 -10.783 18.699 1.00 68.81 91 ILE A N 1
ATOM 710 C CA . IL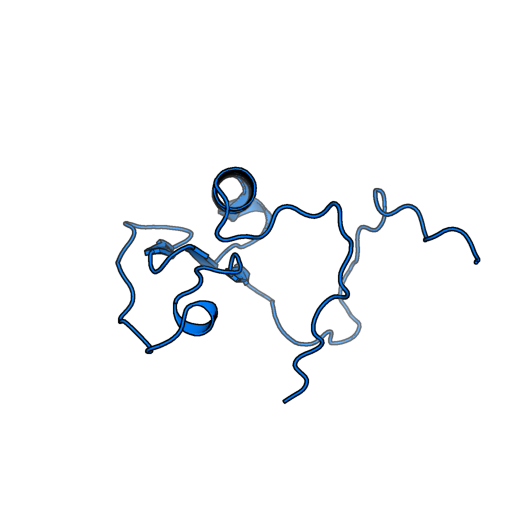E A 1 91 ? -1.064 -11.166 18.741 1.00 68.81 91 ILE A CA 1
ATOM 711 C C . ILE A 1 91 ? -0.807 -12.654 18.443 1.00 68.81 91 ILE A C 1
ATOM 713 O O . ILE A 1 91 ? 0.344 -13.067 18.366 1.00 68.81 91 ILE A O 1
ATOM 717 N N . GLY A 1 92 ? -1.849 -13.465 18.231 1.00 58.84 92 GLY A N 1
ATOM 718 C CA . GLY A 1 92 ? -1.789 -14.938 18.228 1.00 58.84 92 GLY A CA 1
ATOM 719 C C . GLY A 1 92 ? -0.769 -15.621 17.296 1.00 58.84 92 GLY A C 1
ATOM 720 O O . GLY A 1 92 ? -0.554 -16.821 17.435 1.00 58.84 92 GLY A O 1
ATOM 721 N N . SER A 1 93 ? -0.114 -14.900 16.383 1.00 55.59 93 SER A N 1
ATOM 722 C CA . SER A 1 93 ? 0.957 -15.408 15.513 1.00 55.59 93 SER A CA 1
ATOM 723 C C . SER A 1 93 ? 2.319 -14.712 15.674 1.00 55.59 93 SER A C 1
ATOM 725 O O . SER A 1 93 ? 3.278 -15.117 15.019 1.00 55.59 93 SER A O 1
ATOM 727 N N . MET A 1 94 ? 2.456 -13.695 16.533 1.00 50.47 94 MET A N 1
ATOM 728 C CA . MET A 1 94 ? 3.759 -13.112 16.864 1.00 50.47 94 MET A CA 1
ATOM 729 C C . MET A 1 94 ? 4.378 -13.911 18.009 1.00 50.47 94 MET A C 1
ATOM 731 O O . MET A 1 94 ? 4.005 -13.745 19.168 1.00 50.47 94 MET A O 1
ATOM 735 N N . ARG A 1 95 ? 5.347 -14.781 17.702 1.00 54.84 95 ARG A N 1
ATOM 736 C CA . ARG A 1 95 ? 6.250 -15.272 18.750 1.00 54.84 95 ARG A CA 1
ATOM 737 C C . ARG A 1 95 ? 6.987 -14.048 19.312 1.00 54.84 95 ARG A C 1
ATOM 739 O O . ARG A 1 95 ? 7.617 -13.351 18.512 1.00 54.84 95 ARG A O 1
ATOM 746 N N . PRO A 1 96 ? 6.918 -13.750 20.624 1.00 52.12 96 PRO A N 1
ATOM 747 C CA . PRO A 1 96 ? 7.793 -12.742 21.199 1.00 52.12 96 PRO A CA 1
ATOM 748 C C . PRO A 1 96 ? 9.240 -13.138 20.900 1.00 52.12 96 PRO A C 1
ATOM 750 O O . PRO A 1 96 ? 9.605 -14.315 20.961 1.00 52.12 96 PRO A O 1
ATOM 753 N N . MET A 1 97 ? 10.029 -12.147 20.495 1.00 47.06 97 MET A N 1
ATOM 754 C CA . MET A 1 97 ? 11.457 -12.283 20.233 1.00 47.06 97 MET A CA 1
ATOM 755 C C . MET A 1 97 ? 12.123 -13.000 21.424 1.00 47.06 97 MET A C 1
ATOM 757 O O . MET A 1 97 ? 11.872 -12.596 22.563 1.00 47.06 97 MET A O 1
ATOM 761 N N . PRO A 1 98 ? 12.929 -14.060 21.212 1.00 48.31 98 PRO A N 1
ATOM 762 C CA . PRO A 1 98 ? 13.725 -14.634 22.291 1.00 48.31 98 PRO A CA 1
ATOM 763 C C . PRO A 1 98 ? 14.607 -13.539 22.914 1.00 48.31 98 PRO A C 1
ATOM 765 O O . PRO A 1 98 ? 15.109 -12.696 22.163 1.00 48.31 98 PRO A O 1
ATOM 768 N N . PRO A 1 99 ? 14.800 -13.522 24.245 1.00 53.78 99 PRO A N 1
ATOM 769 C CA . PRO A 1 99 ? 15.778 -12.633 24.865 1.00 53.78 99 PRO A CA 1
ATOM 770 C C . PRO A 1 99 ? 17.157 -12.849 24.225 1.00 53.78 99 PRO A C 1
ATOM 772 O O . PRO A 1 99 ? 17.508 -13.993 23.925 1.00 53.78 99 PRO A O 1
ATOM 775 N N . GLN A 1 100 ? 17.890 -11.755 23.991 1.00 52.31 100 GLN A N 1
ATOM 776 C CA . GLN A 1 100 ? 19.298 -11.805 23.576 1.00 52.31 100 GLN A CA 1
ATOM 777 C C . GLN A 1 100 ? 20.172 -12.412 24.671 1.00 52.31 100 GLN A C 1
ATOM 779 O O . GLN A 1 100 ? 19.883 -12.139 25.860 1.00 52.31 100 GLN A O 1
#

Secondary structure (DSSP, 8-state):
---------TTSPPTTSHHHHHHHHHHHHHHHHTHHHHTEEEEEETTEEEESSS--EEPPP-SSTTTTTSSS-EEEETT-SS--S-PPP--TT-PPPPP-